Protein AF-A0A6I1KCS1-F1 (afdb_monomer_lite)

Secondary structure (DSSP, 8-state):
-PPPB--HHHHHHHHHHHHHHHH--SSEEEEEETTS-EEEEEEEEEEEEE-TTSSS--EEEEEEEE-SS-EEEEEGGGEEEEEE---HHHHHHHHHTTS--GGG--

Radius of gyration: 14.95 Å; chains: 1; bounding box: 32×32×41 Å

Sequence (106 aa):
MPRWTTSSKEMEKISEISGALLVQRGPIFLVTLENGEKHEGIMTGFYVGTNQPNPIFRFHGHIILNSLMNSLYIDMLDIRHVISISTPAKLKEYEDLGLLRSADYT

Structure (mmCIF, N/CA/C/O backbone):
data_AF-A0A6I1KCS1-F1
#
_entry.id   AF-A0A6I1KCS1-F1
#
loop_
_atom_site.group_PDB
_atom_site.id
_atom_site.type_symbol
_atom_site.label_atom_id
_atom_site.label_alt_id
_atom_site.label_comp_id
_atom_site.label_asym_id
_atom_site.label_entity_id
_atom_site.label_seq_id
_atom_site.pdbx_PDB_ins_code
_atom_site.Cartn_x
_atom_site.Cartn_y
_atom_site.Cartn_z
_atom_site.occupancy
_atom_site.B_iso_or_equiv
_atom_site.auth_seq_id
_atom_site.auth_comp_id
_atom_site.auth_asym_id
_atom_site.auth_atom_id
_atom_site.pdbx_PDB_model_num
ATOM 1 N N . MET A 1 1 ? -5.955 -3.439 -12.429 1.00 59.12 1 MET A N 1
ATOM 2 C CA . MET A 1 1 ? -5.006 -4.579 -12.407 1.00 59.12 1 MET A CA 1
ATOM 3 C C . MET A 1 1 ? -3.588 -4.023 -12.329 1.00 59.12 1 MET 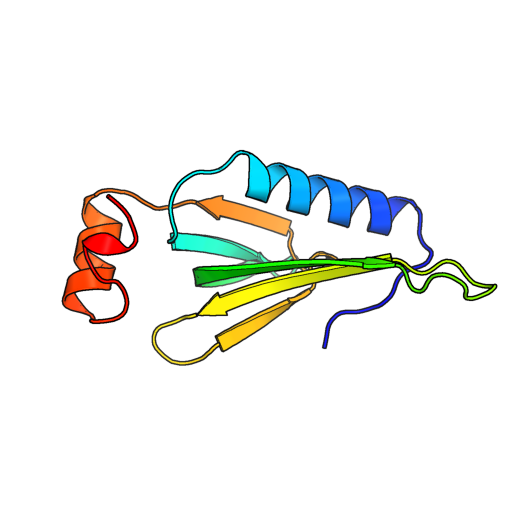A C 1
ATOM 5 O O . MET A 1 1 ? -3.356 -3.030 -13.011 1.00 59.12 1 MET A O 1
ATOM 9 N N . PRO A 1 2 ? -2.678 -4.617 -11.534 1.00 79.56 2 PRO A N 1
ATOM 10 C CA . PRO A 1 2 ? -1.288 -4.160 -11.406 1.00 79.56 2 PRO A CA 1
ATOM 11 C C . PRO A 1 2 ? -0.525 -4.276 -12.727 1.00 79.56 2 PRO A C 1
ATOM 13 O O . PRO A 1 2 ? -0.647 -5.292 -13.419 1.00 79.56 2 PRO A O 1
ATOM 16 N N . ARG A 1 3 ? 0.261 -3.258 -13.080 1.00 91.75 3 ARG A N 1
ATOM 17 C CA . ARG A 1 3 ? 1.065 -3.258 -14.305 1.00 91.75 3 ARG A CA 1
ATOM 18 C C . ARG A 1 3 ? 2.369 -4.018 -14.096 1.00 91.75 3 ARG A C 1
ATOM 20 O O . ARG A 1 3 ? 2.993 -3.973 -13.038 1.00 91.75 3 ARG A O 1
ATOM 27 N N . TRP A 1 4 ? 2.781 -4.706 -15.154 1.00 92.12 4 TRP A N 1
ATOM 28 C CA . TRP A 1 4 ? 4.109 -5.293 -15.260 1.00 92.12 4 TRP A CA 1
ATOM 29 C C . TRP A 1 4 ? 5.073 -4.269 -15.854 1.00 92.12 4 TRP A C 1
ATOM 31 O O . TRP A 1 4 ? 4.735 -3.621 -16.844 1.00 92.12 4 TRP A O 1
ATOM 41 N N . THR A 1 5 ? 6.283 -4.184 -15.312 1.00 91.94 5 THR A N 1
ATOM 42 C CA . THR A 1 5 ? 7.338 -3.286 -15.788 1.00 91.94 5 THR A CA 1
ATOM 43 C C . THR A 1 5 ? 8.640 -4.024 -16.092 1.00 91.94 5 THR A C 1
ATOM 45 O O . THR A 1 5 ? 8.967 -5.025 -15.457 1.00 91.94 5 THR A O 1
ATOM 48 N N . THR A 1 6 ? 9.395 -3.516 -17.066 1.00 92.25 6 THR A N 1
ATOM 49 C CA . THR A 1 6 ? 10.796 -3.881 -17.343 1.00 92.25 6 THR A CA 1
ATOM 5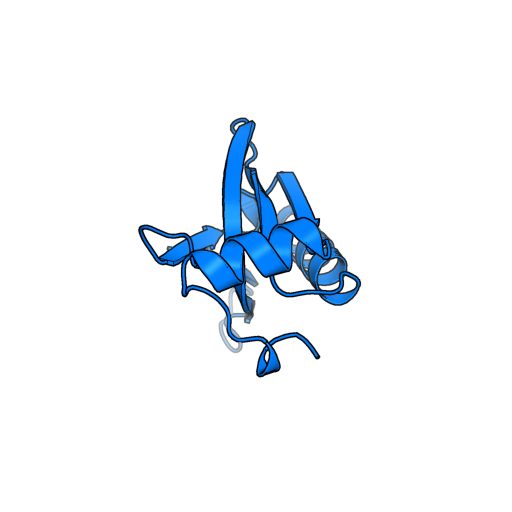0 C C . THR A 1 6 ? 11.767 -2.734 -17.027 1.00 92.25 6 THR A C 1
ATOM 52 O O . THR A 1 6 ? 12.963 -2.864 -17.267 1.00 92.25 6 THR A O 1
ATOM 55 N N . SER A 1 7 ? 11.268 -1.589 -16.552 1.00 94.94 7 SER A N 1
ATOM 56 C CA . SER A 1 7 ? 12.051 -0.375 -16.310 1.00 94.94 7 SER A CA 1
ATOM 57 C C . SER A 1 7 ? 12.737 -0.435 -14.949 1.00 94.94 7 SER A C 1
ATOM 59 O O . SER A 1 7 ? 12.069 -0.573 -13.926 1.00 94.94 7 SER A O 1
ATOM 61 N N . SER A 1 8 ? 14.061 -0.255 -14.919 1.00 92.94 8 SER A N 1
ATOM 62 C CA . SER A 1 8 ? 14.836 -0.232 -13.670 1.00 92.94 8 SER A CA 1
ATOM 63 C C . SER A 1 8 ? 14.327 0.826 -12.687 1.00 92.94 8 SER A C 1
ATOM 65 O O . SER A 1 8 ? 14.183 0.535 -11.507 1.00 92.94 8 SER A O 1
ATOM 67 N N . LYS A 1 9 ? 13.944 2.013 -13.176 1.00 95.12 9 LYS A N 1
ATOM 68 C CA . LYS A 1 9 ? 13.399 3.093 -12.337 1.00 95.12 9 LYS A CA 1
ATOM 69 C C . LYS A 1 9 ? 12.058 2.716 -11.696 1.00 95.12 9 LYS A C 1
ATOM 71 O O . LYS A 1 9 ? 11.776 3.071 -10.557 1.00 95.12 9 LYS A O 1
ATOM 76 N N . GLU A 1 10 ? 11.210 2.005 -12.432 1.00 95.38 10 GLU A N 1
ATOM 77 C CA . GLU A 1 10 ? 9.925 1.531 -11.909 1.00 95.38 10 GLU A CA 1
ATOM 78 C C . GLU A 1 10 ? 10.122 0.371 -10.918 1.00 95.38 10 GLU A C 1
ATOM 80 O O . GLU A 1 10 ? 9.416 0.295 -9.916 1.00 95.38 10 GLU A O 1
ATOM 85 N N . MET A 1 11 ? 11.125 -0.487 -11.136 1.00 94.06 11 MET A N 1
ATOM 86 C CA . MET A 1 11 ? 11.527 -1.527 -10.177 1.00 94.06 11 MET A CA 1
ATOM 87 C C . MET A 1 11 ? 12.076 -0.936 -8.872 1.00 94.06 11 MET A C 1
ATOM 89 O O . MET A 1 11 ? 11.720 -1.412 -7.792 1.00 94.06 11 MET A O 1
ATOM 93 N N . GLU A 1 12 ? 12.907 0.107 -8.960 1.00 94.44 12 GLU A N 1
ATOM 94 C CA . GLU A 1 12 ? 13.395 0.869 -7.803 1.00 94.44 12 GLU A CA 1
ATOM 95 C C . GLU A 1 12 ? 12.221 1.459 -7.026 1.00 94.44 12 GLU A C 1
ATOM 97 O O . GLU A 1 12 ? 12.107 1.211 -5.831 1.00 94.44 12 GLU A O 1
ATOM 102 N N . LYS A 1 13 ? 11.274 2.110 -7.713 1.00 95.31 13 LYS A N 1
ATOM 103 C CA . LYS A 1 13 ? 10.059 2.642 -7.084 1.00 95.31 13 LYS A CA 1
ATOM 104 C C . LYS A 1 13 ? 9.247 1.563 -6.357 1.00 95.31 13 LYS A C 1
ATOM 106 O O . LYS A 1 13 ? 8.841 1.765 -5.215 1.00 95.31 13 LYS A O 1
ATOM 111 N N . ILE A 1 14 ? 9.010 0.406 -6.984 1.00 95.38 14 ILE A N 1
ATOM 112 C CA . ILE A 1 14 ? 8.305 -0.711 -6.326 1.00 95.38 14 ILE A CA 1
ATOM 113 C C . ILE A 1 14 ? 9.076 -1.167 -5.080 1.00 95.38 14 ILE A C 1
ATOM 115 O O . ILE A 1 14 ? 8.475 -1.399 -4.029 1.00 95.38 14 ILE A O 1
ATOM 119 N N . SER A 1 15 ? 10.404 -1.253 -5.177 1.00 94.12 15 SER A N 1
ATOM 120 C CA . SER A 1 15 ? 11.271 -1.634 -4.059 1.00 94.12 15 SER A CA 1
ATOM 121 C C . SER A 1 15 ? 11.198 -0.615 -2.918 1.00 94.12 15 SER A C 1
ATOM 123 O O . SER A 1 15 ? 11.002 -1.015 -1.773 1.00 94.12 15 SER A O 1
ATOM 125 N N . GLU A 1 16 ? 11.252 0.683 -3.217 1.00 95.12 16 GLU A N 1
ATOM 126 C CA . GLU A 1 16 ? 11.120 1.774 -2.243 1.00 95.12 16 GLU A CA 1
ATOM 127 C C . GLU A 1 16 ? 9.779 1.723 -1.503 1.00 95.12 16 GLU A C 1
ATOM 129 O O . GLU A 1 16 ? 9.753 1.740 -0.272 1.00 95.12 16 GLU A O 1
ATOM 134 N N . ILE A 1 17 ? 8.665 1.593 -2.232 1.00 95.62 17 ILE A N 1
ATOM 135 C CA . ILE A 1 17 ? 7.328 1.492 -1.632 1.00 95.62 17 ILE A CA 1
ATOM 136 C C . ILE A 1 17 ? 7.207 0.230 -0.771 1.00 95.62 17 ILE A C 1
ATOM 138 O O . ILE A 1 17 ? 6.705 0.298 0.352 1.00 95.62 17 ILE A O 1
ATOM 142 N N . SER A 1 18 ? 7.693 -0.917 -1.251 1.00 94.81 18 SER A N 1
ATOM 143 C CA . SER A 1 18 ? 7.664 -2.164 -0.476 1.00 94.81 18 SER A CA 1
ATOM 144 C C . SER A 1 18 ? 8.516 -2.081 0.797 1.00 94.81 18 SER A C 1
ATOM 146 O O . SER A 1 18 ? 8.075 -2.510 1.863 1.00 94.81 18 SER A O 1
ATOM 148 N N . GLY A 1 19 ? 9.690 -1.446 0.724 1.00 93.81 19 GLY A N 1
ATOM 149 C CA . GLY A 1 19 ? 10.542 -1.180 1.879 1.00 93.81 19 GLY A CA 1
ATOM 150 C C . GLY A 1 19 ? 9.863 -0.251 2.883 1.00 93.81 19 GLY A C 1
ATOM 151 O O . GLY A 1 19 ? 9.874 -0.530 4.081 1.00 93.81 19 GLY A O 1
ATOM 152 N N . ALA A 1 20 ? 9.196 0.802 2.401 1.00 92.56 20 ALA A N 1
ATOM 153 C CA . ALA A 1 20 ? 8.412 1.703 3.239 1.00 92.56 20 ALA A CA 1
ATOM 154 C C . ALA A 1 20 ? 7.263 0.974 3.954 1.00 92.56 20 ALA A C 1
ATOM 156 O O . ALA A 1 20 ? 6.986 1.278 5.109 1.00 92.56 20 ALA A O 1
ATOM 157 N N . LEU A 1 21 ? 6.602 0.007 3.316 1.00 93.31 21 LEU A N 1
ATOM 158 C CA . LEU A 1 21 ? 5.548 -0.793 3.956 1.00 93.31 21 LEU A CA 1
ATOM 159 C C . LEU A 1 21 ? 6.099 -1.709 5.057 1.00 93.31 21 LEU A C 1
ATOM 161 O O . LEU A 1 21 ? 5.480 -1.830 6.109 1.00 93.31 21 LEU A O 1
ATOM 165 N N . LEU A 1 22 ? 7.273 -2.313 4.844 1.00 90.88 22 LEU A N 1
ATOM 166 C CA . LEU A 1 22 ? 7.890 -3.258 5.784 1.00 90.88 22 LEU A CA 1
ATOM 167 C C . LEU A 1 22 ? 8.362 -2.620 7.099 1.00 90.88 22 LEU A C 1
ATOM 169 O O . LEU A 1 22 ? 8.441 -3.306 8.116 1.00 90.88 22 LEU A O 1
ATOM 173 N N . VAL A 1 23 ? 8.699 -1.328 7.094 1.00 91.44 23 VAL A N 1
ATOM 174 C CA . VAL A 1 23 ? 9.192 -0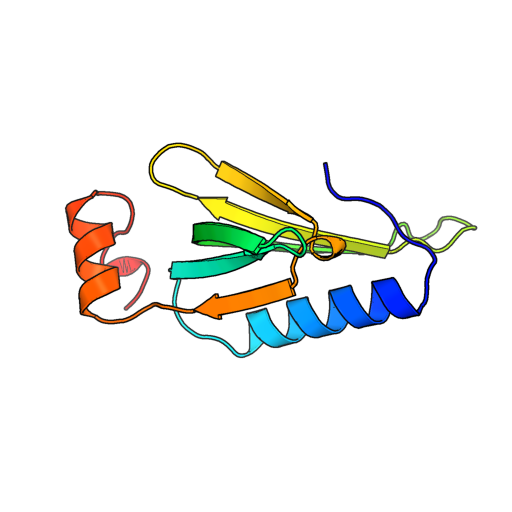.623 8.294 1.00 91.44 23 VAL A CA 1
ATOM 175 C C . VAL A 1 23 ? 8.079 0.016 9.127 1.00 91.44 23 VAL A C 1
ATOM 177 O O . VAL A 1 23 ? 8.316 0.440 10.260 1.00 91.44 23 VAL A O 1
ATOM 180 N N . GLN A 1 24 ? 6.866 0.105 8.584 1.00 89.69 24 GLN A N 1
ATOM 181 C CA . GLN A 1 24 ? 5.738 0.768 9.228 1.00 89.69 24 GLN A CA 1
ATOM 182 C C . GLN A 1 24 ? 4.905 -0.215 10.051 1.00 89.69 24 GLN A C 1
ATOM 184 O O . GLN A 1 24 ? 4.778 -1.387 9.712 1.00 89.69 24 GLN A O 1
ATOM 189 N N . ARG A 1 25 ? 4.345 0.264 11.169 1.00 84.88 25 ARG A N 1
ATOM 190 C CA . ARG A 1 25 ? 3.564 -0.560 12.103 1.00 84.88 25 ARG A CA 1
ATOM 191 C C . ARG A 1 25 ? 2.080 -0.241 12.025 1.00 84.88 25 ARG A C 1
ATOM 193 O O . ARG A 1 25 ? 1.709 0.919 11.869 1.00 84.88 25 ARG A O 1
ATOM 200 N N . GLY A 1 26 ? 1.260 -1.257 12.264 1.00 87.44 26 GLY A N 1
ATOM 201 C CA . GLY A 1 26 ? -0.189 -1.136 12.389 1.00 87.44 26 GLY A CA 1
ATOM 202 C C . GLY A 1 26 ? -0.944 -1.342 11.069 1.00 87.44 26 GLY A C 1
ATOM 203 O O . GLY A 1 26 ? -0.332 -1.299 10.004 1.00 87.44 26 GLY A O 1
ATOM 204 N N . PRO A 1 27 ? -2.259 -1.606 11.140 1.00 91.25 27 PRO A N 1
ATOM 205 C CA . PRO A 1 27 ? -3.042 -2.075 9.999 1.00 91.25 27 PRO A CA 1
ATOM 206 C C . PRO A 1 27 ? -3.626 -0.959 9.120 1.00 91.25 27 PRO A C 1
ATOM 208 O O . PRO A 1 27 ? -3.988 -1.232 7.981 1.00 91.25 27 PRO A O 1
ATOM 211 N N . ILE A 1 28 ? -3.740 0.282 9.606 1.00 94.25 28 ILE A N 1
ATOM 212 C CA . ILE A 1 28 ? -4.424 1.383 8.905 1.00 94.25 28 ILE A CA 1
ATOM 213 C C . ILE A 1 28 ? -3.409 2.253 8.167 1.00 94.25 28 ILE A C 1
ATOM 215 O O . ILE A 1 28 ? -2.514 2.838 8.785 1.00 94.25 28 ILE A O 1
ATOM 219 N N . PHE A 1 29 ? -3.590 2.388 6.855 1.00 96.00 29 PHE A N 1
ATOM 220 C CA . PHE A 1 29 ? -2.705 3.139 5.973 1.00 96.00 29 PHE A CA 1
ATOM 221 C C . PHE A 1 29 ? -3.451 4.225 5.204 1.00 96.00 29 PHE A C 1
ATOM 223 O O . PHE A 1 29 ? -4.593 4.050 4.780 1.00 96.00 29 PHE A O 1
ATOM 230 N N . LEU A 1 30 ? -2.746 5.331 4.975 1.00 96.44 30 LEU A N 1
ATOM 231 C CA . LEU A 1 30 ? -3.103 6.376 4.031 1.00 96.44 30 LEU A CA 1
ATOM 232 C C . LEU A 1 30 ? -2.168 6.292 2.821 1.00 96.44 30 LEU A C 1
ATOM 234 O O . LEU A 1 30 ? -0.952 6.476 2.934 1.00 96.44 30 LEU A O 1
ATOM 238 N N . VAL A 1 31 ? -2.748 6.041 1.656 1.00 96.50 31 VAL A N 1
ATOM 239 C CA . VAL A 1 31 ? -2.060 5.930 0.370 1.00 96.50 31 VAL A CA 1
ATOM 240 C C . VAL A 1 31 ? -2.379 7.174 -0.447 1.00 96.50 31 VAL A C 1
ATOM 242 O O . VAL A 1 31 ? -3.544 7.474 -0.685 1.00 96.50 31 VAL A O 1
ATOM 245 N N . THR A 1 32 ? -1.355 7.912 -0.868 1.00 97.44 32 THR A N 1
ATOM 246 C CA . THR A 1 32 ? -1.493 9.043 -1.796 1.00 97.44 32 THR A CA 1
ATOM 247 C C . THR A 1 32 ? -0.963 8.632 -3.161 1.00 97.44 32 THR A C 1
ATOM 249 O O . THR A 1 32 ? 0.191 8.211 -3.277 1.00 97.44 32 THR A O 1
ATOM 252 N N . LEU A 1 33 ? -1.801 8.757 -4.183 1.00 96.94 33 LEU A N 1
ATOM 253 C CA . LEU A 1 33 ? -1.472 8.447 -5.568 1.00 96.94 33 LEU A CA 1
ATOM 254 C C . LEU A 1 33 ? -0.737 9.614 -6.250 1.00 96.94 33 LEU A C 1
ATOM 256 O O . LEU A 1 33 ? -0.758 10.753 -5.778 1.00 96.94 33 LEU A O 1
ATOM 260 N N . GLU A 1 34 ? -0.089 9.342 -7.381 1.00 95.75 34 GLU A N 1
ATOM 261 C CA . GLU A 1 34 ? 0.611 10.351 -8.197 1.00 95.75 34 GLU A CA 1
ATOM 262 C C . GLU A 1 34 ? -0.323 11.465 -8.693 1.00 95.75 34 GLU A C 1
ATOM 264 O O . GLU A 1 34 ? 0.078 12.625 -8.783 1.00 95.75 34 GLU A O 1
ATOM 269 N N . ASN A 1 35 ? -1.596 11.140 -8.941 1.00 95.75 35 ASN A N 1
ATOM 270 C CA . ASN A 1 35 ? -2.635 12.105 -9.317 1.00 95.75 35 ASN A CA 1
ATOM 271 C C . ASN A 1 35 ? -3.133 12.968 -8.129 1.00 95.75 35 ASN A C 1
ATOM 273 O O . ASN A 1 35 ? -3.975 13.842 -8.324 1.00 95.75 35 ASN A O 1
ATOM 277 N N . GLY A 1 36 ? -2.630 12.737 -6.910 1.00 96.19 36 GLY A N 1
ATOM 278 C CA . GLY A 1 36 ? -3.027 13.437 -5.685 1.00 96.19 36 GLY A CA 1
ATOM 279 C C . GLY A 1 36 ? -4.231 12.838 -4.951 1.00 96.19 36 GLY A C 1
ATOM 280 O O . GLY A 1 36 ? -4.553 13.301 -3.854 1.00 96.19 36 GLY A O 1
ATOM 281 N N . GLU A 1 37 ? -4.875 11.812 -5.509 1.00 95.94 37 GLU A N 1
ATOM 282 C CA . GLU A 1 37 ? -5.953 11.068 -4.858 1.00 95.94 37 GLU A CA 1
ATOM 283 C C . GLU A 1 37 ? -5.444 10.353 -3.601 1.00 95.94 37 GLU A C 1
ATOM 285 O O . GLU A 1 37 ? -4.288 9.926 -3.526 1.00 95.94 37 GLU A O 1
ATOM 290 N N . LYS A 1 38 ? -6.307 10.251 -2.587 1.00 95.88 38 LYS A N 1
ATOM 291 C CA . LYS A 1 38 ? -5.973 9.655 -1.294 1.00 95.88 38 LYS A CA 1
ATOM 292 C C . LYS A 1 38 ? -6.941 8.533 -0.962 1.00 95.88 38 LYS A C 1
ATOM 294 O O . LYS A 1 38 ? -8.150 8.742 -0.971 1.00 95.88 38 LYS A O 1
ATOM 299 N N . HIS A 1 39 ? -6.390 7.387 -0.588 1.00 94.75 39 HIS A N 1
ATOM 300 C CA . HIS A 1 39 ? -7.145 6.236 -0.115 1.00 94.75 39 HIS A CA 1
ATOM 301 C C . HIS A 1 39 ? -6.715 5.883 1.302 1.00 94.75 39 HIS A C 1
ATOM 303 O O . HIS A 1 39 ? -5.529 5.694 1.571 1.00 94.75 39 HIS A O 1
ATOM 309 N N . GLU A 1 40 ? -7.689 5.795 2.199 1.00 94.62 40 GLU A N 1
ATOM 310 C CA . GLU A 1 40 ? -7.503 5.340 3.571 1.00 94.62 40 GLU A CA 1
ATOM 311 C C . GLU A 1 40 ? -8.157 3.966 3.737 1.00 94.62 40 GLU A C 1
ATOM 313 O O . GLU A 1 40 ? -9.240 3.722 3.198 1.00 94.62 40 GLU A O 1
ATOM 318 N N . GLY A 1 41 ? -7.503 3.067 4.466 1.00 94.19 41 GLY A N 1
ATOM 319 C CA . GLY A 1 41 ? -8.101 1.787 4.813 1.00 94.19 41 GLY A CA 1
ATOM 320 C C . GLY A 1 41 ? -7.145 0.840 5.518 1.00 94.19 41 GLY A C 1
ATOM 321 O O . GLY A 1 41 ? -5.995 1.173 5.812 1.00 94.19 41 GLY A O 1
ATOM 322 N N . ILE A 1 42 ? -7.639 -0.367 5.773 1.00 94.31 42 ILE A N 1
ATOM 323 C CA . ILE A 1 42 ? -6.855 -1.453 6.350 1.00 94.31 42 ILE A CA 1
ATOM 324 C C . ILE A 1 42 ? -6.021 -2.099 5.249 1.00 94.31 42 ILE A C 1
ATOM 326 O O . ILE A 1 42 ? -6.558 -2.642 4.282 1.00 94.31 42 ILE A O 1
ATOM 330 N N . MET A 1 43 ? -4.704 -2.079 5.404 1.00 94.19 43 MET A N 1
ATOM 331 C CA . MET A 1 43 ? -3.799 -2.837 4.552 1.00 94.19 43 MET A CA 1
ATOM 332 C C . MET A 1 43 ? -3.915 -4.318 4.904 1.00 94.19 43 MET A C 1
ATOM 334 O O . MET A 1 43 ? -3.514 -4.740 5.984 1.00 94.19 43 MET A O 1
ATOM 338 N N . THR A 1 44 ? -4.450 -5.112 3.983 1.00 91.69 44 THR A N 1
ATOM 339 C CA . THR A 1 44 ? -4.602 -6.566 4.181 1.00 91.69 44 THR A CA 1
ATOM 340 C C . THR A 1 44 ? -3.499 -7.375 3.520 1.00 91.69 44 THR A C 1
ATOM 342 O O . THR A 1 44 ? -3.301 -8.542 3.847 1.00 91.69 44 THR A O 1
ATOM 345 N N . GLY A 1 45 ? -2.742 -6.755 2.619 1.00 91.56 45 GLY A N 1
ATOM 346 C CA . GLY A 1 45 ? -1.579 -7.376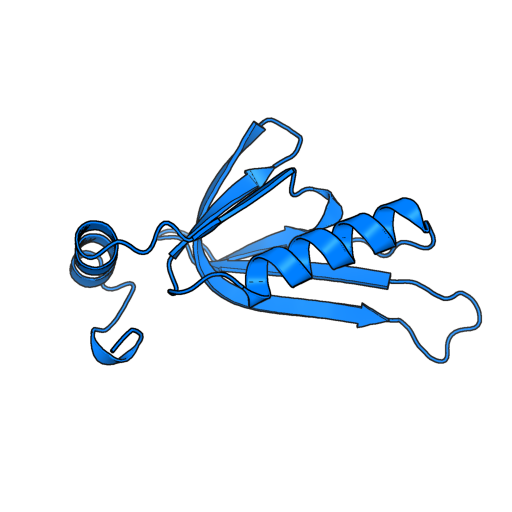 2.018 1.00 91.56 45 GLY A CA 1
ATOM 347 C C . GLY A 1 45 ? -0.910 -6.478 0.996 1.00 91.56 45 GLY A C 1
ATOM 348 O O . GLY A 1 45 ? -1.494 -5.523 0.484 1.00 91.56 45 GLY A O 1
ATOM 349 N N . PHE A 1 46 ? 0.327 -6.824 0.673 1.00 94.06 46 PHE A N 1
ATOM 350 C CA . PHE A 1 46 ? 1.022 -6.305 -0.489 1.00 94.06 46 PHE A CA 1
ATOM 351 C C . PHE A 1 46 ? 1.773 -7.445 -1.163 1.00 94.06 46 PHE A C 1
ATOM 353 O O . PHE A 1 46 ? 2.207 -8.395 -0.512 1.00 94.06 46 PHE A O 1
ATOM 360 N N . TYR A 1 47 ? 1.917 -7.348 -2.477 1.00 94.19 47 TYR A N 1
ATOM 361 C CA . TYR A 1 47 ? 2.560 -8.370 -3.282 1.00 94.19 47 TYR A CA 1
ATOM 362 C C . TYR A 1 47 ? 3.540 -7.714 -4.227 1.00 94.19 47 TYR A C 1
ATOM 364 O O . TYR A 1 47 ? 3.187 -6.786 -4.956 1.00 94.19 47 TYR A O 1
ATOM 372 N N . VAL A 1 48 ? 4.749 -8.253 -4.235 1.00 93.81 48 VAL A N 1
ATOM 373 C CA . VAL A 1 48 ? 5.798 -7.930 -5.192 1.00 93.81 48 VAL A CA 1
ATOM 374 C C . VAL A 1 48 ? 6.199 -9.237 -5.855 1.00 93.81 48 VAL A C 1
ATOM 376 O O . VAL A 1 48 ? 6.382 -10.245 -5.172 1.00 93.81 48 VAL A O 1
ATOM 379 N N . GLY A 1 49 ? 6.295 -9.243 -7.179 1.00 91.38 49 GLY A N 1
ATOM 380 C CA . GLY A 1 49 ? 6.540 -10.470 -7.921 1.00 91.38 49 GLY A CA 1
ATOM 381 C C . GLY A 1 49 ? 7.325 -10.254 -9.200 1.00 91.38 49 GLY A C 1
ATOM 382 O O . GLY A 1 49 ? 7.422 -9.149 -9.739 1.00 91.38 49 GLY A O 1
ATOM 383 N N . THR A 1 50 ? 7.879 -11.359 -9.690 1.00 89.94 50 THR A N 1
ATOM 384 C CA . THR A 1 50 ? 8.590 -11.429 -10.966 1.00 89.94 50 THR A CA 1
ATOM 385 C C . THR A 1 50 ? 7.967 -12.514 -11.829 1.00 89.94 50 THR A C 1
ATOM 387 O O . THR A 1 50 ? 7.390 -13.470 -11.316 1.00 89.94 50 THR A O 1
ATOM 390 N N . ASN A 1 51 ? 8.078 -12.390 -13.146 1.00 87.06 51 ASN A N 1
ATOM 391 C CA . ASN A 1 51 ? 7.546 -13.379 -14.085 1.00 87.06 51 ASN A CA 1
ATOM 392 C C . ASN A 1 51 ? 8.551 -14.502 -14.425 1.00 87.06 51 ASN A C 1
ATOM 394 O O . ASN A 1 51 ? 8.483 -15.057 -15.525 1.00 87.06 51 ASN A O 1
ATOM 398 N N . GLN A 1 52 ? 9.498 -14.835 -13.540 1.00 81.62 52 GLN A N 1
ATOM 399 C CA . GLN A 1 52 ? 10.449 -15.920 -13.808 1.00 81.62 52 GLN A CA 1
ATOM 400 C C . GLN A 1 52 ? 9.727 -17.266 -14.029 1.00 81.62 52 GLN A C 1
ATOM 402 O O . GLN A 1 52 ? 8.737 -17.537 -13.347 1.00 81.62 52 GLN A O 1
ATOM 407 N N . PRO A 1 53 ? 10.201 -18.116 -14.966 1.00 70.25 53 PRO A N 1
ATOM 408 C CA . PRO A 1 53 ? 11.444 -18.018 -15.748 1.00 70.25 53 PRO A CA 1
ATOM 409 C C . PRO A 1 53 ? 11.271 -17.443 -17.178 1.00 70.25 53 PRO A C 1
ATOM 411 O O . PRO A 1 53 ? 11.903 -17.923 -18.117 1.00 70.25 53 PRO A O 1
ATOM 414 N N . ASN A 1 54 ? 10.411 -16.441 -17.401 1.00 79.38 54 ASN A N 1
ATOM 415 C CA . ASN A 1 54 ? 10.233 -15.864 -18.744 1.00 79.38 54 ASN A CA 1
ATOM 416 C C . ASN A 1 54 ? 11.493 -15.137 -19.273 1.00 79.38 54 ASN A C 1
ATOM 418 O O . ASN A 1 54 ? 12.193 -14.490 -18.495 1.00 79.38 54 ASN A O 1
ATOM 422 N N . PRO A 1 55 ? 11.742 -15.147 -20.602 1.00 78.88 55 PRO A N 1
ATOM 423 C CA . PRO A 1 55 ? 12.923 -14.520 -21.213 1.00 78.88 55 PRO A CA 1
ATOM 424 C C . PRO A 1 55 ? 12.936 -12.988 -21.100 1.00 78.88 55 PRO A C 1
ATOM 426 O O . PRO A 1 55 ? 13.994 -12.372 -21.179 1.00 78.88 55 PRO A O 1
ATOM 429 N N . ILE A 1 56 ? 11.769 -12.365 -20.909 1.00 84.19 56 ILE A N 1
ATOM 430 C CA . ILE A 1 56 ? 11.652 -10.937 -20.606 1.00 84.19 56 ILE A CA 1
ATOM 431 C C . ILE A 1 56 ? 11.382 -10.816 -19.112 1.00 84.19 56 ILE A C 1
ATOM 433 O O . ILE A 1 56 ? 10.262 -11.095 -18.681 1.00 84.19 56 ILE A O 1
ATOM 437 N N . PHE A 1 57 ? 12.384 -10.388 -18.343 1.00 84.06 57 PHE A N 1
ATOM 438 C CA . PHE A 1 57 ? 12.233 -10.138 -16.912 1.00 84.06 57 PHE A CA 1
ATOM 439 C C . PHE A 1 57 ? 11.280 -8.964 -16.683 1.00 84.06 57 PHE A C 1
ATOM 441 O O . PHE A 1 57 ? 11.559 -7.834 -17.084 1.00 84.06 57 PHE A O 1
ATOM 448 N N . ARG A 1 58 ? 10.142 -9.243 -16.052 1.00 88.44 58 ARG A N 1
ATOM 449 C CA . ARG A 1 58 ? 9.140 -8.259 -15.656 1.00 88.44 58 ARG A CA 1
ATOM 450 C C . ARG A 1 58 ? 8.932 -8.310 -14.155 1.00 88.44 58 ARG A C 1
ATOM 452 O O . ARG A 1 58 ? 8.903 -9.386 -13.556 1.00 88.44 58 ARG A O 1
ATOM 459 N N . PHE A 1 59 ? 8.717 -7.137 -13.589 1.00 91.38 59 PHE A N 1
ATOM 460 C CA . PHE A 1 59 ? 8.439 -6.909 -12.183 1.00 91.38 59 PHE A CA 1
ATOM 461 C C . PHE A 1 59 ? 7.031 -6.340 -12.028 1.00 91.38 59 PHE A C 1
ATOM 463 O O . PHE A 1 59 ? 6.548 -5.647 -12.923 1.00 91.38 59 PHE A O 1
ATOM 470 N N . HIS A 1 60 ? 6.362 -6.621 -10.919 1.00 93.88 60 HIS A N 1
ATOM 471 C CA . HIS A 1 60 ? 5.097 -5.972 -10.580 1.00 93.88 60 HIS A CA 1
ATOM 472 C C . HIS A 1 60 ? 4.971 -5.808 -9.067 1.00 93.88 60 HIS A C 1
ATOM 474 O O . HIS A 1 60 ? 5.574 -6.559 -8.298 1.00 93.88 60 HIS A O 1
ATOM 480 N N . GLY A 1 61 ? 4.156 -4.842 -8.651 1.00 95.25 61 GLY A N 1
ATOM 481 C CA . GLY A 1 61 ? 3.882 -4.564 -7.248 1.00 95.25 61 GLY A CA 1
ATOM 482 C C . GLY A 1 61 ? 2.470 -4.030 -7.060 1.00 95.25 61 GLY A C 1
ATOM 483 O O . GLY A 1 61 ? 2.021 -3.183 -7.830 1.00 95.25 61 GLY A O 1
ATOM 484 N N . HIS A 1 62 ? 1.752 -4.514 -6.051 1.00 96.38 62 HIS A N 1
ATOM 485 C CA . HIS A 1 62 ? 0.474 -3.925 -5.655 1.00 96.38 62 HIS A CA 1
ATOM 486 C C . HIS A 1 62 ? 0.196 -4.086 -4.170 1.00 96.38 62 HIS A C 1
ATOM 488 O O . HIS A 1 62 ? 0.727 -4.982 -3.515 1.00 96.38 62 HIS A O 1
ATOM 494 N N . ILE A 1 63 ? -0.678 -3.226 -3.666 1.00 95.69 63 ILE A N 1
A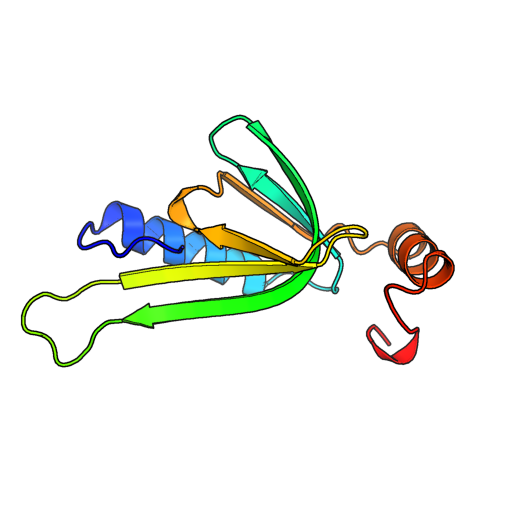TOM 495 C CA . ILE A 1 63 ? -1.220 -3.295 -2.313 1.00 95.69 63 ILE A CA 1
ATOM 496 C C . ILE A 1 63 ? -2.721 -3.577 -2.354 1.00 95.69 63 ILE A C 1
ATOM 498 O O . ILE A 1 63 ? -3.394 -3.254 -3.340 1.00 95.69 63 ILE A O 1
ATOM 502 N N . ILE A 1 64 ? -3.234 -4.160 -1.274 1.00 94.94 64 ILE A N 1
ATOM 503 C CA . ILE A 1 64 ? -4.659 -4.388 -1.049 1.00 94.94 64 ILE A CA 1
ATOM 504 C C . ILE A 1 64 ? -5.088 -3.574 0.166 1.00 94.94 64 ILE A C 1
ATOM 506 O O . ILE A 1 64 ? -4.675 -3.847 1.296 1.00 94.94 64 ILE A O 1
ATOM 510 N N . LEU A 1 65 ? -5.941 -2.585 -0.084 1.00 94.12 65 LEU A N 1
ATOM 511 C CA . LEU A 1 65 ? -6.482 -1.688 0.927 1.00 94.12 65 LEU A CA 1
ATOM 512 C C . LEU A 1 65 ? -7.987 -1.930 1.067 1.00 94.12 65 LEU A C 1
ATOM 514 O O . LEU A 1 65 ? -8.737 -1.726 0.118 1.00 94.12 65 LEU A O 1
ATOM 518 N N . ASN A 1 66 ? -8.438 -2.351 2.242 1.00 91.38 66 ASN A N 1
ATOM 519 C CA . ASN A 1 66 ? -9.855 -2.503 2.549 1.00 91.38 66 ASN A CA 1
ATOM 520 C C . ASN A 1 66 ? -10.378 -1.220 3.191 1.00 91.38 66 ASN A C 1
ATOM 522 O O . ASN A 1 66 ? -10.021 -0.888 4.322 1.00 91.38 66 ASN A O 1
ATOM 526 N N . SER A 1 67 ? -11.218 -0.503 2.452 1.00 84.06 67 SER A N 1
ATOM 527 C CA . SER A 1 67 ? -11.988 0.627 2.966 1.00 84.06 67 SER A CA 1
ATOM 528 C C . SER A 1 67 ? -13.348 0.156 3.496 1.00 84.06 67 SER A C 1
ATOM 530 O O . SER A 1 67 ? -13.715 -1.011 3.353 1.00 84.06 67 SER A O 1
ATOM 532 N N . LEU A 1 68 ? -14.137 1.083 4.048 1.00 75.31 68 LEU A N 1
ATOM 533 C CA . LEU A 1 68 ? -15.533 0.836 4.439 1.00 75.31 68 LEU A CA 1
ATOM 534 C C . LEU A 1 68 ? -16.409 0.304 3.297 1.00 75.31 68 LEU A C 1
ATOM 536 O O . LEU A 1 68 ? -17.384 -0.399 3.545 1.00 75.31 68 LEU A O 1
ATOM 540 N N . MET A 1 69 ? -16.101 0.681 2.055 1.00 74.94 69 MET A N 1
ATOM 541 C CA . MET A 1 69 ? -16.977 0.429 0.912 1.00 74.94 69 MET A CA 1
ATOM 542 C C . MET A 1 69 ? -16.487 -0.700 0.011 1.00 74.94 69 MET A C 1
ATOM 544 O O . MET A 1 69 ? -17.297 -1.363 -0.635 1.00 74.94 69 MET A O 1
ATOM 548 N N . ASN A 1 70 ? -15.173 -0.884 -0.100 1.00 85.69 70 ASN A N 1
ATOM 549 C CA . ASN A 1 70 ? -14.583 -1.807 -1.059 1.00 85.69 70 ASN A CA 1
ATOM 550 C C . ASN A 1 70 ? -13.132 -2.170 -0.726 1.00 85.69 70 ASN A C 1
ATOM 552 O O . ASN A 1 70 ? -12.413 -1.444 -0.037 1.00 85.69 70 ASN A O 1
ATOM 556 N N . SER A 1 71 ? -12.697 -3.288 -1.302 1.00 90.25 71 SER A N 1
ATOM 557 C CA . SER A 1 71 ? -11.285 -3.627 -1.442 1.00 90.25 71 SER A CA 1
ATOM 558 C C . SER A 1 71 ? -10.709 -2.925 -2.668 1.00 90.25 71 SER A C 1
ATOM 560 O O . SER A 1 71 ? -11.218 -3.070 -3.782 1.00 90.25 71 SER A O 1
ATOM 562 N N . LEU A 1 72 ? -9.629 -2.181 -2.467 1.00 91.94 72 LEU A N 1
ATOM 563 C CA . LEU A 1 72 ? -8.897 -1.468 -3.502 1.00 91.94 72 LEU A CA 1
ATOM 564 C C . LEU A 1 72 ? -7.573 -2.172 -3.781 1.00 91.94 72 LEU A C 1
ATOM 566 O O . LEU A 1 72 ? -6.779 -2.419 -2.875 1.00 91.94 72 LEU A O 1
ATOM 570 N N . TYR A 1 73 ? -7.330 -2.448 -5.060 1.00 93.94 73 TYR A N 1
ATOM 571 C CA . TYR A 1 73 ? -6.058 -2.958 -5.561 1.00 93.94 73 TYR A CA 1
ATOM 572 C C . TYR A 1 73 ? -5.293 -1.801 -6.186 1.00 93.94 73 TYR A C 1
ATOM 574 O O . TYR A 1 73 ? -5.636 -1.359 -7.285 1.00 93.94 73 TYR A O 1
ATOM 582 N N . ILE A 1 74 ? -4.270 -1.315 -5.489 1.00 94.88 74 ILE A N 1
ATOM 583 C CA . ILE A 1 74 ? -3.500 -0.148 -5.922 1.00 94.88 74 ILE A CA 1
ATOM 584 C C . ILE A 1 74 ? -2.146 -0.622 -6.443 1.00 94.88 74 ILE A C 1
ATOM 586 O O . ILE A 1 74 ? -1.401 -1.311 -5.744 1.00 94.88 74 ILE A O 1
ATOM 590 N N . ASP A 1 75 ? -1.840 -0.261 -7.685 1.00 96.06 75 ASP A N 1
ATOM 591 C CA . ASP A 1 75 ? -0.539 -0.503 -8.301 1.00 96.06 75 ASP A CA 1
ATOM 592 C C . ASP A 1 75 ? 0.521 0.372 -7.620 1.00 96.06 75 ASP A C 1
ATOM 594 O O . ASP A 1 75 ? 0.358 1.587 -7.512 1.00 96.06 75 ASP A O 1
ATOM 598 N N . MET A 1 76 ? 1.625 -0.231 -7.174 1.00 96.44 76 MET A N 1
ATOM 599 C CA . MET A 1 76 ? 2.703 0.500 -6.498 1.00 96.44 76 MET A CA 1
ATOM 600 C C . MET A 1 76 ? 3.346 1.574 -7.385 1.00 96.44 76 MET A C 1
ATOM 602 O O . MET A 1 76 ? 3.892 2.549 -6.870 1.00 96.44 76 MET A O 1
ATOM 606 N N . LEU A 1 77 ? 3.244 1.447 -8.709 1.00 95.88 77 LEU A N 1
ATOM 607 C CA . LEU A 1 77 ? 3.711 2.463 -9.649 1.00 95.88 77 LEU A CA 1
ATOM 608 C C . LEU A 1 77 ? 2.837 3.724 -9.657 1.00 95.88 77 LEU A C 1
ATOM 610 O O . LEU A 1 77 ? 3.340 4.790 -10.011 1.00 95.88 77 LEU A O 1
ATOM 614 N N . ASP A 1 78 ? 1.580 3.641 -9.214 1.00 96.69 78 ASP A N 1
ATOM 615 C CA . ASP A 1 78 ? 0.693 4.803 -9.049 1.00 96.69 78 ASP A CA 1
ATOM 616 C C . ASP A 1 78 ? 0.817 5.452 -7.667 1.00 96.69 78 ASP A C 1
ATOM 618 O O . ASP A 1 78 ? 0.271 6.531 -7.445 1.00 96.69 78 ASP A O 1
ATOM 622 N N . ILE A 1 79 ? 1.537 4.830 -6.729 1.00 96.69 79 ILE A N 1
ATOM 623 C CA . ILE A 1 79 ? 1.702 5.351 -5.371 1.00 96.69 79 ILE A CA 1
ATOM 624 C C . ILE A 1 79 ? 2.793 6.416 -5.368 1.00 96.69 79 ILE A C 1
ATOM 626 O O . ILE A 1 79 ? 3.920 6.167 -5.789 1.00 96.69 79 ILE A O 1
ATOM 630 N N . ARG A 1 80 ? 2.466 7.593 -4.840 1.00 96.19 80 ARG A N 1
ATOM 631 C CA . ARG A 1 80 ? 3.434 8.649 -4.539 1.00 96.19 80 ARG A CA 1
ATOM 632 C C . ARG A 1 80 ? 3.961 8.534 -3.113 1.00 96.19 80 ARG A C 1
ATOM 634 O O . ARG A 1 80 ? 5.136 8.775 -2.862 1.00 96.19 80 ARG A O 1
ATOM 641 N N . HIS A 1 81 ? 3.081 8.209 -2.168 1.00 94.38 81 HIS A N 1
ATOM 642 C CA . HIS A 1 81 ? 3.426 8.086 -0.754 1.00 94.38 81 HIS A CA 1
ATOM 643 C C . HIS A 1 81 ? 2.494 7.102 -0.044 1.00 94.38 81 HIS A C 1
ATOM 645 O O . HIS A 1 81 ? 1.293 7.081 -0.317 1.00 94.38 81 HIS A O 1
ATOM 651 N N . VAL A 1 82 ? 3.028 6.330 0.903 1.00 95.69 82 VAL A N 1
ATOM 652 C CA . VAL A 1 82 ? 2.250 5.425 1.755 1.00 95.69 82 VAL A CA 1
ATOM 653 C C . VAL A 1 82 ? 2.699 5.549 3.204 1.00 95.69 82 VAL A C 1
ATOM 655 O O . VAL A 1 82 ? 3.889 5.436 3.502 1.00 95.69 82 VAL A O 1
ATOM 658 N N . ILE A 1 83 ? 1.746 5.801 4.103 1.00 95.69 83 ILE A N 1
ATOM 659 C CA . ILE A 1 83 ? 2.028 5.964 5.528 1.00 95.69 83 ILE A CA 1
ATOM 660 C C . ILE A 1 83 ? 1.014 5.235 6.406 1.00 95.69 83 ILE A C 1
ATOM 662 O O . ILE A 1 83 ? -0.185 5.303 6.150 1.00 95.69 83 ILE A O 1
ATOM 666 N N . SER A 1 84 ? 1.485 4.563 7.453 1.00 95.00 84 SER A N 1
ATOM 667 C CA . SER A 1 84 ? 0.633 4.062 8.520 1.00 95.00 84 SER A CA 1
ATOM 668 C C . SER A 1 84 ? 0.147 5.230 9.364 1.00 95.00 84 SER A C 1
ATOM 670 O O . SER A 1 84 ? 0.929 6.024 9.888 1.00 95.00 84 SER A O 1
ATOM 672 N N . ILE A 1 85 ? -1.167 5.303 9.518 1.00 95.44 85 ILE A N 1
ATOM 673 C CA . ILE A 1 85 ? -1.858 6.276 10.367 1.00 95.44 85 ILE A CA 1
ATOM 674 C C . ILE A 1 85 ? -2.502 5.586 11.576 1.00 95.44 85 ILE A C 1
ATOM 676 O O . ILE A 1 85 ? -3.444 6.106 12.178 1.00 95.44 85 ILE A O 1
ATOM 680 N N . SER A 1 86 ? -1.996 4.398 11.922 1.00 93.06 86 SER A N 1
ATOM 681 C CA . SER A 1 86 ? -2.488 3.551 13.009 1.00 93.06 86 SER A CA 1
ATOM 682 C C . SER A 1 86 ? -2.198 4.179 14.374 1.00 93.06 86 SER A C 1
ATOM 684 O O . SER A 1 86 ? -1.240 3.833 15.061 1.00 93.06 86 SER A O 1
ATOM 686 N N . THR A 1 87 ? -3.028 5.139 14.763 1.00 92.31 87 THR A N 1
ATOM 687 C CA . THR A 1 87 ? -3.044 5.729 16.105 1.00 92.31 87 THR A CA 1
ATOM 688 C C . THR A 1 87 ? -4.107 5.041 16.964 1.00 92.31 87 THR A C 1
ATOM 690 O O . THR A 1 87 ? -5.069 4.515 16.407 1.00 92.31 87 THR A O 1
ATOM 693 N N . PRO A 1 88 ? -4.022 5.084 18.307 1.00 92.25 88 PRO A N 1
ATOM 694 C CA . PRO A 1 88 ? -5.070 4.529 19.169 1.00 92.25 88 PRO A CA 1
ATOM 695 C C . PRO A 1 88 ? -6.474 5.068 18.855 1.00 92.25 88 PRO A C 1
ATOM 697 O O . PRO A 1 88 ? -7.444 4.319 18.884 1.00 92.25 88 PRO A O 1
ATOM 700 N N . ALA A 1 89 ? -6.578 6.353 18.495 1.00 92.50 89 ALA A N 1
ATOM 701 C CA . ALA A 1 89 ? -7.841 6.961 18.083 1.00 92.50 89 ALA A CA 1
ATOM 702 C C . ALA A 1 89 ? -8.361 6.375 16.758 1.00 92.50 89 ALA A C 1
ATOM 704 O O . ALA A 1 89 ? -9.538 6.040 16.668 1.00 92.50 89 ALA A O 1
ATOM 705 N N . LYS A 1 90 ? -7.482 6.195 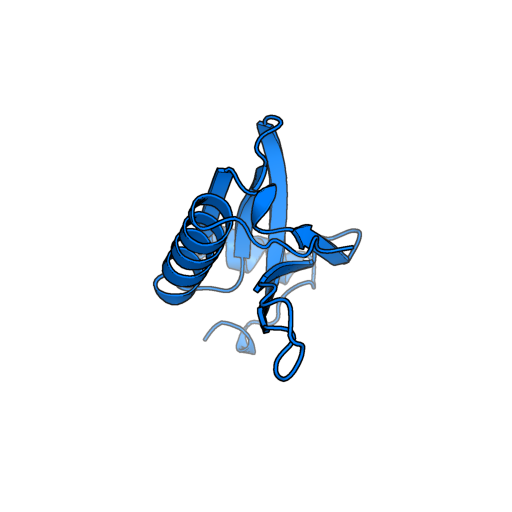15.761 1.00 91.69 90 LYS A N 1
ATOM 706 C CA . LYS A 1 90 ? -7.841 5.592 14.467 1.00 91.69 90 LYS A CA 1
ATOM 707 C C . LYS A 1 90 ? -8.201 4.114 14.582 1.00 91.69 90 LYS A C 1
ATOM 709 O O . LYS A 1 90 ? -9.139 3.668 13.938 1.00 91.69 90 LYS A O 1
ATOM 714 N N . LEU A 1 91 ? -7.487 3.361 15.415 1.00 91.62 91 LEU A N 1
ATOM 715 C CA . LEU A 1 91 ? -7.798 1.955 15.677 1.00 91.62 91 LEU A CA 1
ATOM 716 C C . LEU A 1 91 ? -9.194 1.814 16.284 1.00 91.62 91 LEU A C 1
ATOM 718 O O . LEU A 1 91 ? -9.984 1.011 15.801 1.00 91.62 91 LEU A O 1
ATOM 722 N N . LYS A 1 92 ? -9.522 2.666 17.263 1.00 91.06 92 LYS A N 1
ATOM 723 C CA . LYS A 1 92 ? -10.856 2.706 17.862 1.00 91.06 92 LYS A CA 1
ATOM 724 C C . LYS A 1 92 ? -11.940 3.105 16.857 1.00 91.06 92 LYS A C 1
ATOM 726 O O . LYS A 1 92 ? -12.984 2.475 16.825 1.00 91.06 92 LYS A O 1
ATOM 731 N N . GLU A 1 93 ? -11.689 4.101 16.006 1.00 91.00 93 GLU A N 1
ATOM 732 C CA . GLU A 1 93 ? -12.616 4.489 14.929 1.00 91.00 93 GLU A CA 1
ATOM 733 C C . GLU A 1 93 ? -12.943 3.297 14.013 1.00 91.00 93 GLU A C 1
ATOM 735 O O . GLU A 1 93 ? -14.106 3.038 13.720 1.00 91.00 93 GLU A O 1
ATOM 740 N N . TYR A 1 94 ? -11.930 2.532 13.598 1.00 90.44 94 TYR A N 1
ATOM 741 C CA . TYR A 1 94 ? -12.117 1.359 12.738 1.00 90.44 94 TYR A CA 1
ATOM 742 C C . TYR A 1 94 ? -12.767 0.173 13.470 1.00 90.44 94 TYR A C 1
ATOM 744 O O . TYR A 1 94 ? -13.506 -0.592 12.847 1.00 90.44 94 TYR A O 1
ATOM 752 N N . GLU A 1 95 ? -12.525 0.029 14.773 1.00 90.56 95 GLU A N 1
ATOM 753 C CA . GLU A 1 95 ? -13.206 -0.939 15.638 1.00 90.56 95 GLU A CA 1
ATOM 754 C C . GLU A 1 95 ? -14.697 -0.601 15.798 1.00 90.56 95 GLU A C 1
ATOM 756 O O . GLU A 1 95 ? -15.547 -1.466 15.584 1.00 90.56 95 GLU A O 1
ATOM 761 N N . ASP A 1 96 ? -15.028 0.667 16.065 1.00 90.88 96 ASP A N 1
ATOM 762 C CA . ASP A 1 96 ? -16.406 1.165 16.188 1.00 90.88 96 ASP A CA 1
ATOM 763 C C . ASP A 1 96 ? -17.193 0.999 14.869 1.00 90.88 96 ASP A C 1
ATOM 765 O O . ASP A 1 96 ? -18.407 0.787 14.875 1.00 90.88 96 ASP A O 1
ATOM 769 N N . LEU A 1 97 ? -16.498 1.043 13.727 1.00 87.75 97 LEU A N 1
ATOM 770 C CA . LEU A 1 97 ? -17.053 0.777 12.395 1.00 87.75 97 LEU A CA 1
ATOM 771 C C . LEU A 1 97 ? -17.167 -0.723 12.058 1.00 87.75 97 LEU A C 1
ATOM 773 O O . LEU A 1 97 ? -17.690 -1.075 10.999 1.00 87.75 97 LEU A O 1
ATOM 777 N N . GLY A 1 98 ? -16.678 -1.613 12.925 1.00 85.50 98 GLY A N 1
ATOM 778 C CA . GLY A 1 98 ? -16.691 -3.063 12.717 1.00 85.50 98 GLY A CA 1
ATOM 779 C C . GLY A 1 98 ? -15.711 -3.562 11.650 1.00 85.50 98 GLY A C 1
ATOM 780 O O . GLY A 1 98 ? -15.850 -4.691 11.177 1.00 85.50 98 GLY A O 1
ATOM 781 N N . LEU A 1 99 ? -14.733 -2.741 11.256 1.00 84.12 99 LEU A N 1
ATOM 782 C CA . LEU A 1 99 ? -13.725 -3.085 10.249 1.00 84.12 99 LEU A CA 1
ATOM 783 C C . LEU A 1 99 ? -12.500 -3.795 10.831 1.00 84.12 99 LEU A C 1
ATOM 785 O O . LEU A 1 99 ? -11.765 -4.449 10.094 1.00 84.12 99 LEU A O 1
ATOM 789 N N . LEU A 1 100 ? -12.273 -3.649 12.133 1.00 84.06 100 LEU A N 1
ATOM 790 C CA . LEU A 1 100 ? -11.098 -4.143 12.839 1.00 84.06 100 LEU A CA 1
ATOM 791 C C . LEU A 1 100 ? -11.544 -4.758 14.169 1.00 84.06 100 LEU A C 1
ATOM 793 O O . LEU A 1 100 ? -12.426 -4.212 14.829 1.00 84.06 100 LEU A O 1
ATOM 797 N N . ARG A 1 101 ? -10.954 -5.880 14.585 1.00 76.50 101 ARG A N 1
ATOM 798 C CA . ARG A 1 101 ? -11.152 -6.425 15.937 1.00 76.50 101 ARG A CA 1
ATOM 799 C C . ARG A 1 101 ? -9.944 -6.090 16.792 1.00 76.50 101 ARG A C 1
ATOM 801 O O . ARG A 1 101 ? -8.828 -6.070 16.285 1.00 76.50 101 ARG A O 1
ATOM 808 N N . SER A 1 102 ? -10.132 -5.916 18.099 1.00 69.38 102 SER A N 1
ATOM 809 C CA . SER A 1 102 ? -9.033 -5.595 19.023 1.00 69.38 102 SER A CA 1
ATOM 810 C C . SER A 1 102 ? -7.876 -6.608 18.972 1.00 69.38 102 SER A C 1
ATOM 812 O O . SER A 1 102 ? -6.723 -6.230 19.139 1.00 69.38 102 SER A O 1
ATOM 814 N N . ALA A 1 103 ? -8.172 -7.876 18.660 1.00 65.56 103 ALA A N 1
ATOM 815 C CA . ALA A 1 103 ? -7.177 -8.936 18.474 1.00 65.56 103 ALA A CA 1
ATOM 816 C C . ALA A 1 103 ? -6.294 -8.773 17.218 1.00 65.56 103 ALA A C 1
ATOM 818 O O . ALA A 1 103 ? -5.242 -9.399 17.137 1.00 65.56 103 ALA A O 1
ATOM 819 N N . ASP A 1 104 ? -6.702 -7.954 16.247 1.00 61.38 104 ASP A N 1
ATOM 820 C CA . ASP A 1 104 ? -5.978 -7.757 14.986 1.00 61.38 104 ASP A CA 1
ATOM 821 C C . ASP A 1 104 ? -4.810 -6.752 15.130 1.00 61.38 104 ASP A C 1
ATOM 823 O O . ASP A 1 104 ? -4.053 -6.545 14.180 1.00 61.38 104 ASP A O 1
ATOM 827 N N . TYR A 1 105 ? -4.660 -6.099 16.296 1.00 63.38 105 TYR A N 1
ATOM 828 C CA . TYR A 1 105 ? -3.634 -5.068 16.541 1.00 63.38 105 TYR A CA 1
ATOM 829 C C . TYR A 1 105 ? -3.069 -5.004 17.976 1.00 63.38 105 TYR A C 1
ATOM 831 O O . TYR A 1 105 ? -2.362 -4.044 18.302 1.00 63.38 105 TYR A O 1
ATOM 839 N N . THR A 1 106 ? -3.360 -5.996 18.823 1.00 56.22 106 THR A N 1
ATOM 840 C CA . THR A 1 106 ? -2.644 -6.282 20.088 1.00 56.22 106 THR A CA 1
ATOM 841 C C . THR A 1 106 ? -1.458 -7.199 19.854 1.00 56.22 106 THR A C 1
ATOM 843 O O . THR A 1 106 ? -0.372 -6.900 20.397 1.00 56.22 106 THR A O 1
#

Foldseek 3Di:
DWDKDLDPVLVVLQVVQVVQVVVADDFWKWWAFPVRDIDIAGWPDKDWDWPPPDPRTIIFIWTWGDDLVDTDTGTSSRTPDMHDPDDPVVQVVCVVSVNDDPVNHD

pLDDT: mean 89.89, std 8.61, range [56.22, 97.44]